Protein AF-A0A4Q2LIT6-F1 (afdb_monomer_lite)

Sequence (79 aa):
MNLEAMNIYEIEEYAKDHGYDSLEFLIINKEGNSFNGRFLDAYFGMIQIEAISDGFIRLEQLRNQFGSEYFKFIPLAKS

Secondary structure (DSSP, 8-state):
--PPPB-HHHHHHHHHHS-SS--EEEEEETTS-EEEEEEEETTTTEEEETTT-SS-EEHHHHHHHH-TTSEEEEEPPP-

Radius of gyration: 11.31 Å; chains: 1; bounding box: 32×27×27 Å

pLDDT: mean 86.24, s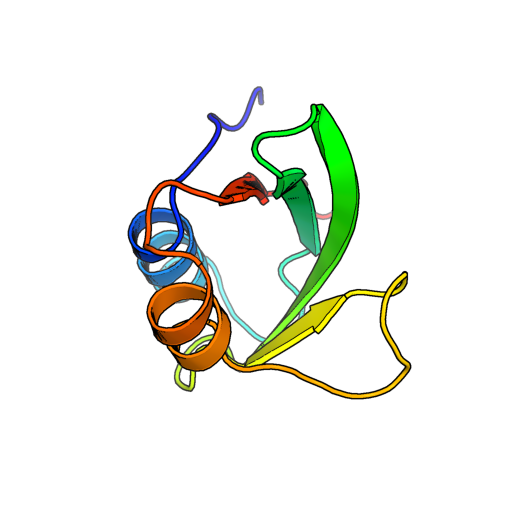td 11.07, range [43.0, 95.19]

Structure (mmCIF, N/CA/C/O backbone):
data_AF-A0A4Q2LIT6-F1
#
_entry.id   AF-A0A4Q2LIT6-F1
#
loop_
_atom_site.group_PDB
_atom_site.id
_atom_site.type_symbol
_atom_site.label_atom_id
_atom_site.label_alt_id
_atom_site.label_comp_id
_atom_site.label_asym_id
_atom_site.label_entity_id
_atom_site.label_seq_id
_atom_site.pdbx_PDB_ins_code
_atom_site.Cartn_x
_atom_site.Cartn_y
_atom_site.Cartn_z
_atom_site.occupancy
_atom_site.B_iso_or_equiv
_atom_site.auth_seq_id
_atom_site.auth_comp_id
_atom_site.auth_asym_id
_atom_site.auth_atom_id
_atom_site.pdbx_PDB_model_num
ATOM 1 N N . MET A 1 1 ? 14.627 12.842 -1.298 1.00 43.00 1 MET A N 1
ATOM 2 C CA . MET A 1 1 ? 13.353 13.110 -1.994 1.00 43.00 1 MET A CA 1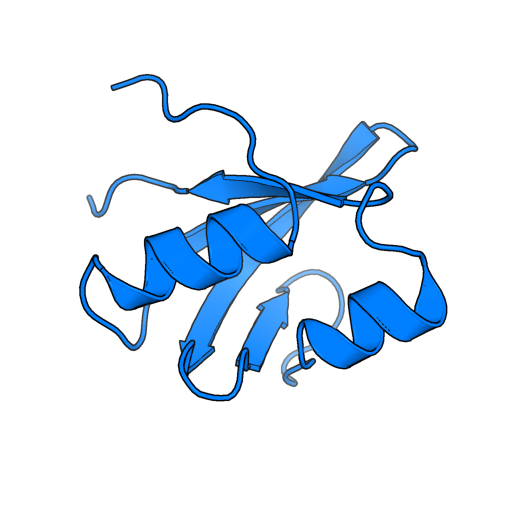
ATOM 3 C C . MET A 1 1 ? 12.261 12.888 -0.961 1.00 43.00 1 MET A C 1
ATOM 5 O O . MET A 1 1 ? 12.216 11.790 -0.426 1.00 43.00 1 MET A O 1
ATOM 9 N N . ASN A 1 2 ? 11.498 13.915 -0.573 1.00 49.44 2 ASN A N 1
ATOM 10 C CA . ASN A 1 2 ? 10.343 13.704 0.308 1.00 49.44 2 ASN A CA 1
ATOM 11 C C . ASN A 1 2 ? 9.255 13.068 -0.552 1.00 49.44 2 ASN A C 1
ATOM 13 O O . ASN A 1 2 ? 8.708 13.737 -1.423 1.00 49.44 2 ASN A O 1
ATOM 17 N N . LEU A 1 3 ? 9.024 11.773 -0.372 1.00 68.00 3 LEU A N 1
ATOM 18 C CA . LEU A 1 3 ? 7.908 11.094 -1.010 1.00 68.00 3 LEU A CA 1
ATOM 19 C C . LEU A 1 3 ? 6.637 11.473 -0.244 1.00 68.00 3 LEU A C 1
ATOM 21 O O . LEU A 1 3 ? 6.615 11.434 0.987 1.00 68.00 3 LEU A O 1
ATOM 25 N N . GLU A 1 4 ? 5.622 11.937 -0.968 1.00 82.19 4 GLU A N 1
ATOM 26 C CA . GLU A 1 4 ? 4.351 12.348 -0.373 1.00 82.19 4 GLU A CA 1
ATOM 27 C C . GLU A 1 4 ? 3.593 11.136 0.178 1.00 82.19 4 GLU A C 1
ATOM 29 O O . GLU A 1 4 ? 3.768 10.006 -0.280 1.00 82.19 4 GLU A O 1
ATOM 34 N N . ALA A 1 5 ? 2.763 11.376 1.195 1.00 89.81 5 ALA A N 1
ATOM 35 C CA . ALA A 1 5 ? 1.913 10.343 1.765 1.00 89.81 5 ALA A CA 1
ATOM 36 C C . ALA A 1 5 ? 0.758 10.025 0.806 1.00 89.81 5 ALA A C 1
ATOM 38 O O . ALA A 1 5 ? -0.022 10.911 0.468 1.00 89.81 5 ALA A O 1
ATOM 39 N N . MET A 1 6 ? 0.646 8.756 0.434 1.00 93.25 6 MET A N 1
ATOM 40 C CA . MET A 1 6 ? -0.287 8.212 -0.548 1.00 93.25 6 MET A CA 1
ATOM 41 C C . MET A 1 6 ? -1.417 7.438 0.139 1.00 93.25 6 MET A C 1
ATOM 43 O O . MET A 1 6 ? -1.198 6.792 1.166 1.00 93.25 6 MET A O 1
ATOM 47 N N . ASN A 1 7 ? -2.624 7.462 -0.414 1.00 93.38 7 ASN A N 1
ATOM 48 C CA . ASN A 1 7 ? -3.694 6.538 -0.036 1.00 93.38 7 ASN A CA 1
ATOM 49 C C . ASN A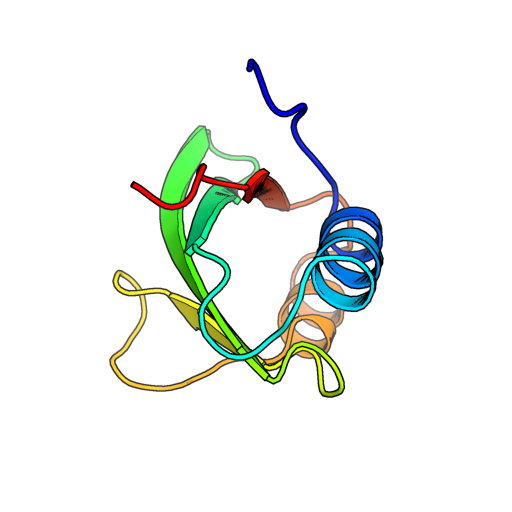 1 7 ? -3.453 5.131 -0.629 1.00 93.38 7 ASN A C 1
ATOM 51 O O . ASN A 1 7 ? -2.500 4.907 -1.379 1.00 93.38 7 ASN A O 1
ATOM 55 N N . ILE A 1 8 ? -4.325 4.167 -0.303 1.00 92.69 8 ILE A N 1
ATOM 56 C CA . ILE A 1 8 ? -4.170 2.777 -0.770 1.00 92.69 8 ILE A CA 1
ATOM 57 C C . ILE A 1 8 ? -4.137 2.661 -2.310 1.00 92.69 8 ILE A C 1
ATOM 59 O O . ILE A 1 8 ? -3.410 1.822 -2.837 1.00 92.69 8 ILE A O 1
ATOM 63 N N . TYR A 1 9 ? -4.923 3.451 -3.042 1.00 92.31 9 TYR A N 1
ATOM 64 C CA . TYR A 1 9 ? -4.943 3.386 -4.509 1.00 92.31 9 TYR A CA 1
ATOM 65 C C . TYR A 1 9 ? -3.687 4.002 -5.121 1.00 92.31 9 TYR A C 1
ATOM 67 O O . TYR A 1 9 ? -3.138 3.471 -6.079 1.00 92.31 9 TYR A O 1
ATOM 75 N N . GLU A 1 10 ? -3.217 5.107 -4.551 1.00 92.81 10 GLU A N 1
ATOM 76 C CA . GLU A 1 10 ? -2.021 5.804 -5.017 1.00 92.81 10 GLU A CA 1
ATOM 77 C C . GLU A 1 10 ? -0.766 4.954 -4.822 1.00 92.81 10 GLU A C 1
ATOM 79 O O . GLU A 1 10 ? 0.043 4.860 -5.739 1.00 92.81 10 GLU A O 1
ATOM 84 N N . ILE A 1 11 ? -0.623 4.277 -3.676 1.00 91.56 11 ILE A N 1
ATOM 85 C CA . ILE A 1 11 ? 0.508 3.363 -3.461 1.00 91.56 11 ILE A CA 1
ATOM 86 C C . ILE A 1 11 ? 0.393 2.099 -4.332 1.00 91.56 11 ILE A C 1
ATOM 88 O O . ILE A 1 11 ? 1.403 1.609 -4.827 1.00 91.56 11 ILE A O 1
ATOM 92 N N . GLU A 1 12 ? -0.847 1.645 -4.556 1.00 90.69 12 GLU A N 1
ATOM 93 C CA . GLU A 1 12 ? -1.327 0.830 -5.679 1.00 90.69 12 GLU A CA 1
ATOM 94 C C . GLU A 1 12 ? -0.537 1.021 -6.980 1.00 90.69 12 GLU A C 1
ATOM 96 O O . GLU A 1 12 ? 0.280 0.209 -7.421 1.00 90.69 12 GLU A O 1
ATOM 101 N N . GLU A 1 13 ? -0.841 2.160 -7.595 1.00 90.31 13 GLU A N 1
ATOM 102 C CA . GLU A 1 13 ? -0.336 2.575 -8.898 1.00 90.31 13 GLU A CA 1
ATOM 103 C C . GLU A 1 13 ? 1.143 2.970 -8.839 1.00 90.31 13 GLU A C 1
ATOM 105 O O . GLU A 1 13 ? 1.920 2.605 -9.717 1.00 90.31 13 GLU A O 1
ATOM 110 N N . TYR A 1 14 ? 1.580 3.624 -7.760 1.00 89.81 14 TYR A N 1
ATOM 111 C CA . TYR A 1 14 ? 2.991 3.951 -7.574 1.00 89.81 14 TYR A CA 1
ATOM 112 C C . TYR A 1 14 ? 3.853 2.694 -7.593 1.00 89.81 14 TYR A C 1
ATOM 114 O O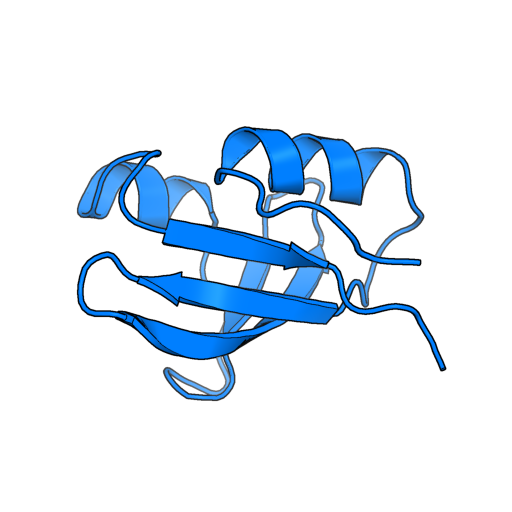 . TYR A 1 14 ? 4.885 2.666 -8.267 1.00 89.81 14 TYR A O 1
ATOM 122 N N . ALA A 1 15 ? 3.419 1.644 -6.889 1.00 88.44 15 ALA A N 1
ATOM 123 C CA . ALA A 1 15 ? 4.099 0.370 -6.933 1.00 88.44 15 ALA A CA 1
ATOM 124 C C . AL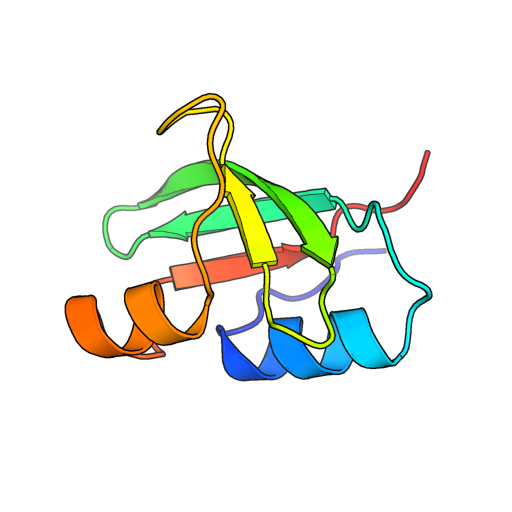A A 1 15 ? 4.140 -0.138 -8.377 1.00 88.44 15 ALA A C 1
ATOM 126 O O . ALA A 1 15 ? 5.263 -0.372 -8.826 1.00 88.44 15 ALA A O 1
ATOM 127 N N . LYS A 1 16 ? 2.982 -0.196 -9.095 1.00 85.12 16 LYS A N 1
ATOM 128 C CA . LYS A 1 16 ? 2.814 -0.569 -10.543 1.00 85.12 16 LYS A CA 1
ATOM 129 C C . LYS A 1 16 ? 3.893 0.031 -11.439 1.00 85.12 16 LYS A C 1
ATOM 131 O O . LYS A 1 16 ? 4.498 -0.702 -12.222 1.00 85.12 16 LYS A O 1
ATOM 136 N N . ASP A 1 17 ? 4.205 1.301 -11.235 1.00 84.94 17 ASP A N 1
ATOM 137 C CA . ASP A 1 17 ? 5.126 2.042 -12.093 1.00 84.94 17 ASP A CA 1
ATOM 138 C C . ASP A 1 17 ? 6.618 1.890 -11.731 1.00 84.94 17 ASP A C 1
ATOM 140 O O . ASP A 1 17 ? 7.478 2.122 -12.583 1.00 84.94 17 ASP A O 1
ATOM 144 N N . HIS A 1 18 ? 6.965 1.497 -10.496 1.00 77.88 18 HIS A N 1
ATOM 145 C CA . HIS A 1 18 ? 8.336 1.633 -9.959 1.00 77.88 18 HIS A CA 1
ATOM 146 C C . HIS A 1 18 ? 9.125 0.323 -9.767 1.00 77.88 18 HIS A C 1
ATOM 148 O O . HIS A 1 18 ? 10.194 0.332 -9.154 1.00 77.88 18 HIS A O 1
ATOM 154 N N . GLY A 1 19 ? 8.674 -0.789 -10.355 1.00 63.94 19 GLY A N 1
ATOM 155 C CA . GLY A 1 19 ? 9.458 -2.030 -10.438 1.00 63.94 19 GLY A CA 1
ATOM 156 C C . GLY A 1 19 ? 9.387 -2.896 -9.171 1.00 63.94 19 GLY A C 1
ATOM 157 O O . GLY A 1 19 ? 9.736 -2.484 -8.065 1.00 63.94 19 GLY A O 1
ATOM 158 N N . TYR A 1 20 ? 8.917 -4.125 -9.362 1.00 65.94 20 TYR A N 1
ATOM 159 C CA . TYR A 1 20 ? 8.241 -4.936 -8.351 1.00 65.94 20 TYR A CA 1
ATOM 160 C C . TYR A 1 20 ? 9.109 -5.907 -7.568 1.00 65.94 20 TYR A C 1
ATOM 162 O O . TYR A 1 20 ? 10.229 -6.210 -7.956 1.00 65.94 20 TYR A O 1
ATOM 170 N N . ASP A 1 21 ? 8.498 -6.399 -6.488 1.00 63.22 21 ASP A N 1
ATOM 171 C CA . ASP A 1 21 ? 8.935 -7.445 -5.556 1.00 63.22 21 ASP A CA 1
ATOM 172 C C . ASP A 1 21 ? 9.781 -6.958 -4.382 1.00 63.22 21 ASP A C 1
ATOM 174 O O . ASP A 1 21 ? 10.457 -7.755 -3.744 1.00 63.22 21 ASP A O 1
ATOM 178 N N . SER A 1 22 ? 9.778 -5.660 -4.059 1.00 74.25 22 SER A N 1
ATOM 179 C CA . SER A 1 22 ? 10.378 -5.209 -2.793 1.00 74.25 22 SER A CA 1
ATOM 180 C C . SER A 1 22 ? 10.140 -3.735 -2.448 1.00 74.25 22 SER A C 1
ATOM 182 O O . SER A 1 22 ? 10.972 -3.163 -1.742 1.00 74.25 22 SER A O 1
ATOM 184 N N . LEU A 1 23 ? 9.128 -3.050 -2.998 1.00 88.50 23 LEU A N 1
ATOM 185 C CA . LEU A 1 23 ? 8.925 -1.644 -2.625 1.00 88.50 23 LEU A CA 1
ATOM 186 C C . LEU A 1 23 ? 8.590 -1.589 -1.133 1.00 88.50 23 LEU A C 1
ATOM 188 O O . LEU A 1 23 ? 7.533 -2.070 -0.728 1.00 88.50 23 LEU A O 1
ATOM 192 N N . GLU A 1 24 ? 9.497 -1.015 -0.351 1.00 90.88 24 GLU A N 1
ATOM 193 C CA . GLU A 1 24 ? 9.312 -0.762 1.071 1.00 90.88 24 GLU A CA 1
ATOM 194 C C . GLU A 1 24 ? 8.550 0.546 1.267 1.00 90.88 24 GLU A C 1
ATOM 196 O O . GLU A 1 24 ? 8.694 1.506 0.504 1.00 90.88 24 GLU A O 1
ATOM 201 N N . PHE A 1 25 ? 7.714 0.583 2.292 1.00 91.81 25 PHE A N 1
ATOM 202 C CA . PHE A 1 25 ? 6.909 1.743 2.631 1.00 91.81 25 PHE A CA 1
ATOM 203 C C . PHE A 1 25 ? 6.652 1.795 4.137 1.00 91.81 25 PHE A C 1
ATOM 205 O O . PHE A 1 25 ? 6.641 0.780 4.836 1.00 91.81 25 PHE A O 1
ATOM 212 N N . LEU A 1 26 ? 6.377 2.998 4.630 1.00 93.81 26 LEU A N 1
ATOM 213 C CA . LEU A 1 26 ? 5.812 3.217 5.953 1.00 93.81 26 LEU A CA 1
ATOM 214 C C . LEU A 1 26 ? 4.288 3.331 5.833 1.00 93.81 26 LEU A C 1
ATOM 216 O O . LEU A 1 26 ? 3.795 4.217 5.138 1.00 93.81 26 LEU A O 1
ATOM 220 N N . ILE A 1 27 ? 3.544 2.469 6.523 1.00 93.31 27 ILE A N 1
ATOM 221 C CA . ILE A 1 27 ? 2.097 2.612 6.732 1.00 93.31 27 ILE A CA 1
ATOM 222 C C . ILE A 1 27 ? 1.867 3.460 7.973 1.00 93.31 27 ILE A C 1
ATOM 224 O O . ILE A 1 27 ? 2.461 3.189 9.009 1.00 93.31 27 ILE A O 1
ATOM 228 N N . ILE A 1 28 ? 0.954 4.424 7.896 1.00 93.62 28 ILE A N 1
ATOM 229 C CA . ILE A 1 28 ? 0.468 5.211 9.030 1.00 93.62 28 ILE A CA 1
ATOM 230 C C . ILE A 1 28 ? -1.050 5.058 9.095 1.00 93.62 28 ILE A C 1
ATOM 232 O O . ILE A 1 28 ? -1.744 5.340 8.118 1.00 93.62 28 ILE A O 1
ATOM 236 N N . ASN A 1 29 ? -1.576 4.601 10.230 1.00 92.25 29 ASN A N 1
ATOM 237 C CA . ASN A 1 29 ? -3.020 4.479 10.433 1.00 92.25 29 ASN A CA 1
ATOM 238 C C . ASN A 1 29 ? -3.650 5.811 10.901 1.00 92.25 29 ASN A C 1
ATOM 240 O O . ASN A 1 29 ? -2.946 6.751 11.275 1.00 92.25 29 ASN A O 1
ATOM 244 N N . LYS A 1 30 ? -4.987 5.893 10.946 1.00 91.12 30 LYS A N 1
ATOM 245 C CA . LYS A 1 30 ? -5.707 7.096 11.422 1.00 91.12 30 LYS A CA 1
ATOM 246 C C . LYS A 1 30 ? -5.377 7.528 12.861 1.00 91.12 30 LYS A C 1
ATOM 248 O O . LYS A 1 30 ? -5.685 8.651 13.243 1.00 91.12 30 LYS A O 1
ATOM 253 N N . GLU A 1 31 ? -4.828 6.624 13.670 1.00 91.62 31 GLU A N 1
ATOM 254 C CA . GLU A 1 31 ? -4.454 6.862 15.070 1.00 91.62 31 GLU A CA 1
ATOM 255 C C . GLU A 1 31 ? -3.019 7.401 15.187 1.00 91.62 31 GLU A C 1
ATOM 257 O O . GLU A 1 31 ? -2.585 7.752 16.280 1.00 91.62 31 GLU A O 1
ATOM 262 N N . GLY A 1 32 ? -2.288 7.487 14.070 1.00 90.25 32 GLY A N 1
ATOM 263 C CA . GLY A 1 32 ? -0.897 7.932 14.018 1.00 90.25 32 GLY A CA 1
ATOM 264 C C . GLY A 1 32 ? 0.128 6.823 14.266 1.00 90.25 32 GLY A C 1
ATOM 265 O O . GLY A 1 32 ? 1.322 7.113 14.291 1.00 90.25 32 GLY A O 1
ATOM 266 N N . ASN A 1 33 ? -0.304 5.567 14.417 1.00 91.56 33 ASN A N 1
ATOM 267 C CA . ASN A 1 33 ? 0.607 4.432 14.549 1.00 91.56 33 ASN A CA 1
ATOM 268 C C . ASN A 1 33 ? 1.259 4.130 13.201 1.00 91.56 33 ASN A C 1
ATOM 270 O O . ASN A 1 33 ? 0.561 4.077 12.182 1.00 91.56 33 ASN A O 1
ATOM 274 N N . SER A 1 34 ? 2.574 3.907 13.210 1.00 92.12 34 SER A N 1
ATOM 275 C CA . SER A 1 34 ? 3.350 3.628 12.009 1.00 92.12 34 SER A CA 1
ATOM 276 C C . SER A 1 34 ? 3.956 2.224 12.003 1.00 92.12 34 SER A C 1
ATOM 278 O O . SER A 1 34 ? 4.388 1.707 13.033 1.00 92.12 34 SER A O 1
ATOM 280 N N . PHE A 1 35 ? 3.975 1.603 10.825 1.00 91.88 35 PHE A N 1
ATOM 281 C CA . PHE A 1 35 ? 4.454 0.240 10.615 1.00 91.88 35 PHE A CA 1
ATOM 282 C C . PHE A 1 35 ? 5.232 0.159 9.308 1.00 91.88 35 PHE A C 1
ATOM 284 O O . PHE A 1 35 ? 4.796 0.710 8.297 1.00 91.88 35 PHE A O 1
ATOM 291 N N . ASN A 1 36 ? 6.348 -0.562 9.306 1.00 92.75 36 ASN A N 1
ATOM 292 C CA . ASN A 1 36 ? 7.047 -0.869 8.066 1.00 92.75 36 ASN A CA 1
ATOM 293 C C . ASN A 1 36 ? 6.323 -1.991 7.326 1.00 92.75 36 ASN A C 1
ATOM 295 O O . ASN A 1 36 ? 5.827 -2.954 7.926 1.00 92.75 36 ASN A O 1
ATOM 299 N N . GLY A 1 37 ? 6.279 -1.862 6.010 1.00 91.94 37 GLY A N 1
ATOM 300 C CA . GLY A 1 37 ? 5.807 -2.914 5.140 1.00 91.94 37 GLY A CA 1
ATOM 301 C C . GLY A 1 37 ? 6.505 -2.888 3.798 1.00 91.94 37 GLY A C 1
ATOM 302 O O . GLY A 1 37 ? 7.272 -1.980 3.476 1.00 91.94 37 GLY A O 1
ATOM 303 N N . ARG A 1 38 ? 6.234 -3.923 3.015 1.00 91.75 38 ARG A N 1
ATOM 304 C CA . ARG A 1 38 ? 6.744 -4.047 1.655 1.00 91.75 38 ARG A CA 1
ATOM 305 C C . ARG A 1 38 ? 5.740 -4.730 0.756 1.00 91.75 38 ARG A C 1
ATOM 307 O O . ARG A 1 38 ? 4.964 -5.572 1.212 1.00 91.75 38 ARG A O 1
ATOM 314 N N . PHE A 1 39 ? 5.795 -4.419 -0.529 1.00 91.44 39 PHE A N 1
ATOM 315 C CA . PHE A 1 39 ? 5.100 -5.213 -1.530 1.00 91.44 39 PHE A CA 1
ATOM 316 C C . PHE A 1 39 ? 5.838 -6.523 -1.767 1.00 91.44 39 PHE A C 1
ATOM 318 O O . PHE A 1 39 ? 7.040 -6.530 -2.025 1.00 91.44 39 PHE A O 1
ATOM 325 N N . LEU A 1 40 ? 5.087 -7.616 -1.685 1.00 89.81 40 LEU A N 1
ATOM 326 C CA . LEU A 1 40 ? 5.523 -8.931 -2.142 1.00 89.81 40 LEU A CA 1
ATOM 327 C C . LEU A 1 40 ? 5.192 -9.117 -3.620 1.00 89.81 40 LEU A C 1
ATOM 329 O O . LEU A 1 40 ? 5.965 -9.723 -4.345 1.00 89.81 40 LEU A O 1
ATOM 333 N N . ASP A 1 41 ? 4.045 -8.583 -4.038 1.00 88.31 41 ASP A N 1
ATOM 334 C CA . ASP A 1 41 ? 3.582 -8.563 -5.419 1.00 88.31 41 ASP A CA 1
ATOM 335 C C . ASP A 1 41 ? 2.517 -7.471 -5.522 1.00 88.31 41 ASP A C 1
ATOM 337 O O . ASP A 1 41 ? 1.394 -7.623 -5.034 1.00 88.31 41 ASP A O 1
ATOM 341 N N . ALA A 1 42 ? 2.852 -6.335 -6.115 1.00 84.38 42 ALA A N 1
ATOM 342 C CA . ALA A 1 42 ? 1.912 -5.226 -6.186 1.00 84.38 42 ALA A CA 1
ATOM 343 C C . ALA A 1 42 ? 0.821 -5.398 -7.279 1.00 84.38 42 ALA A C 1
ATOM 345 O O . ALA A 1 42 ? -0.114 -4.605 -7.328 1.00 84.38 42 ALA A O 1
ATOM 346 N N . TYR A 1 43 ? 0.840 -6.472 -8.088 1.00 84.94 43 TYR A N 1
ATOM 347 C CA . TYR A 1 43 ? -0.084 -6.679 -9.214 1.00 84.94 43 TYR A CA 1
ATOM 348 C C . TYR A 1 43 ? -1.348 -7.298 -8.648 1.00 84.94 43 TYR A C 1
ATOM 350 O O . TYR A 1 43 ? -2.462 -6.943 -9.023 1.00 84.94 43 TYR A O 1
ATOM 358 N N . PHE A 1 44 ? -1.151 -8.159 -7.651 1.00 88.19 44 PHE A N 1
ATOM 359 C CA . PHE A 1 44 ? -2.197 -8.662 -6.776 1.00 88.19 44 PHE A CA 1
ATOM 360 C C . PHE A 1 44 ? -2.362 -7.836 -5.488 1.00 88.19 44 PHE A C 1
ATOM 362 O O . PHE A 1 44 ? -3.113 -8.245 -4.598 1.00 88.19 44 PHE A O 1
ATOM 369 N N . GLY A 1 45 ? -1.660 -6.701 -5.356 1.00 89.94 45 GLY A N 1
ATOM 370 C CA . GLY A 1 45 ? -1.706 -5.842 -4.170 1.00 89.94 45 GLY A CA 1
ATOM 371 C C . GLY A 1 45 ? -1.315 -6.569 -2.878 1.00 89.94 45 GLY A C 1
ATOM 372 O O . GLY A 1 45 ? -1.884 -6.288 -1.823 1.00 89.94 45 GLY A O 1
ATOM 373 N N . MET A 1 46 ? -0.409 -7.546 -2.955 1.00 92.38 46 MET A N 1
ATOM 374 C CA . MET A 1 46 ? 0.072 -8.340 -1.827 1.00 92.38 46 MET A CA 1
ATOM 375 C C . MET A 1 46 ? 1.190 -7.602 -1.101 1.00 92.38 46 MET A C 1
ATOM 377 O O . MET A 1 46 ? 2.245 -7.313 -1.673 1.00 92.38 46 MET A O 1
ATOM 381 N N . ILE A 1 47 ? 0.968 -7.345 0.184 1.00 92.75 47 ILE A N 1
ATOM 382 C CA . ILE A 1 47 ? 1.930 -6.691 1.061 1.00 92.75 47 ILE A CA 1
ATOM 383 C C . ILE A 1 47 ? 2.231 -7.534 2.294 1.00 92.75 47 ILE A C 1
ATOM 385 O O . ILE A 1 47 ? 1.395 -8.303 2.769 1.00 92.75 47 ILE A O 1
ATOM 389 N N . GLN A 1 48 ? 3.418 -7.332 2.846 1.00 92.06 48 GLN A N 1
ATOM 390 C CA . GLN A 1 48 ? 3.801 -7.792 4.173 1.00 92.06 48 GLN A CA 1
ATOM 391 C C . GLN A 1 48 ? 3.906 -6.582 5.102 1.00 92.06 48 GLN A C 1
ATOM 393 O O . GLN A 1 48 ? 4.457 -5.556 4.708 1.00 92.06 48 GLN A O 1
ATOM 398 N N . ILE A 1 49 ? 3.388 -6.709 6.324 1.00 90.19 49 ILE A N 1
ATOM 399 C CA . ILE A 1 49 ? 3.507 -5.699 7.382 1.00 90.19 49 ILE A CA 1
ATOM 400 C C . ILE A 1 49 ? 4.177 -6.377 8.571 1.00 90.19 49 ILE A C 1
ATOM 402 O O . ILE A 1 49 ? 3.562 -7.220 9.227 1.00 90.19 49 ILE A O 1
ATOM 406 N N . GLU A 1 50 ? 5.424 -5.998 8.848 1.00 84.62 50 GLU A N 1
ATOM 407 C CA . GLU A 1 50 ? 6.295 -6.691 9.812 1.00 84.62 50 GLU A CA 1
ATOM 408 C C . GLU A 1 50 ? 5.685 -6.755 11.218 1.00 84.62 50 GLU A C 1
ATOM 410 O O . GLU A 1 50 ? 5.832 -7.741 11.931 1.00 84.62 50 GLU A O 1
ATOM 415 N N . ALA A 1 51 ? 4.942 -5.717 11.606 1.00 80.25 51 ALA A N 1
ATOM 416 C CA . ALA A 1 51 ? 4.339 -5.615 12.931 1.00 80.25 51 ALA A CA 1
ATOM 417 C C . ALA A 1 51 ? 3.088 -6.487 13.139 1.00 80.25 51 ALA A C 1
ATOM 419 O O . ALA A 1 51 ? 2.655 -6.656 14.278 1.00 80.25 51 ALA A O 1
ATOM 420 N N . ILE A 1 52 ? 2.469 -6.994 12.066 1.00 74.88 52 ILE A N 1
ATOM 421 C CA . ILE A 1 52 ? 1.192 -7.721 12.152 1.00 74.88 52 ILE A CA 1
ATOM 422 C C . ILE A 1 52 ? 1.420 -9.231 12.065 1.00 74.88 52 ILE A C 1
ATOM 424 O O . ILE A 1 52 ? 0.821 -9.977 12.839 1.00 74.88 52 ILE A O 1
ATOM 428 N N . SER A 1 53 ? 2.260 -9.694 11.133 1.00 70.81 53 SER A N 1
ATOM 429 C CA . SER A 1 53 ? 2.606 -11.115 10.998 1.00 70.81 53 SER A CA 1
ATOM 430 C C . SER A 1 53 ? 3.728 -11.344 9.980 1.00 70.81 53 SER A C 1
ATOM 432 O O . SER A 1 53 ? 3.932 -10.520 9.091 1.00 70.81 53 SER A O 1
ATOM 434 N N . ASP A 1 54 ? 4.315 -12.544 9.999 1.00 75.06 54 ASP A N 1
ATOM 435 C CA . ASP A 1 54 ? 5.173 -13.058 8.916 1.00 75.06 54 ASP A CA 1
ATOM 436 C C . ASP A 1 54 ? 4.398 -13.412 7.627 1.00 75.06 54 ASP A C 1
ATOM 438 O O . ASP A 1 54 ? 4.993 -13.800 6.623 1.00 75.06 54 ASP A O 1
ATOM 442 N N . GLY A 1 55 ? 3.066 -13.303 7.648 1.00 85.25 55 GLY A N 1
ATOM 443 C CA . GLY A 1 55 ? 2.197 -13.527 6.498 1.00 85.25 55 GLY A CA 1
ATOM 444 C C . GLY A 1 55 ? 2.055 -12.303 5.591 1.00 85.25 55 GLY A C 1
ATOM 445 O O . GLY A 1 55 ? 2.705 -11.273 5.763 1.00 85.25 55 GLY A O 1
ATOM 446 N N . PHE A 1 56 ? 1.153 -12.419 4.618 1.00 91.25 56 PHE A N 1
ATOM 447 C CA . PHE A 1 56 ? 0.798 -11.332 3.713 1.00 91.25 56 PHE A CA 1
ATOM 448 C C . PHE A 1 56 ? -0.674 -10.951 3.858 1.00 91.25 56 PHE A C 1
ATOM 450 O O . PHE A 1 56 ? -1.516 -11.763 4.248 1.00 91.25 56 PHE A O 1
ATOM 457 N N . ILE A 1 57 ? -0.987 -9.712 3.500 1.00 91.88 57 ILE A N 1
ATOM 458 C CA . ILE A 1 57 ? -2.346 -9.191 3.377 1.00 91.88 57 ILE A CA 1
ATOM 459 C C . ILE A 1 57 ? -2.492 -8.512 2.019 1.00 91.88 57 ILE A C 1
ATOM 461 O O . ILE A 1 57 ? -1.531 -7.969 1.475 1.00 91.88 57 ILE A O 1
ATOM 465 N N . ARG A 1 58 ? -3.695 -8.550 1.447 1.00 92.88 58 ARG A N 1
ATOM 466 C CA . ARG A 1 58 ? -4.000 -7.795 0.230 1.00 92.88 58 ARG A CA 1
ATOM 467 C C . ARG A 1 58 ? -4.479 -6.393 0.573 1.00 92.88 58 ARG A C 1
ATOM 469 O O . ARG A 1 58 ? -5.307 -6.228 1.469 1.00 92.88 58 ARG A O 1
ATOM 476 N N . LEU A 1 59 ? -4.051 -5.397 -0.196 1.00 92.62 59 LEU A N 1
ATOM 477 C CA . LEU A 1 59 ? -4.549 -4.023 -0.082 1.00 92.62 59 LEU A CA 1
ATOM 478 C C . LEU A 1 59 ? -6.078 -3.951 -0.178 1.00 92.62 59 LEU A C 1
ATOM 480 O O . LEU A 1 59 ? -6.710 -3.193 0.553 1.00 92.62 59 LEU A O 1
ATOM 484 N N . GLU A 1 60 ? -6.693 -4.805 -0.999 1.00 93.56 60 GLU A N 1
ATOM 485 C CA . GLU A 1 60 ? -8.149 -4.947 -1.071 1.00 93.56 60 GLU A CA 1
ATOM 486 C C . GLU A 1 60 ? -8.782 -5.307 0.283 1.00 93.56 60 GLU A C 1
ATOM 488 O O . GLU A 1 60 ? -9.814 -4.748 0.649 1.00 93.56 60 GLU A O 1
ATOM 493 N N . GLN A 1 61 ? -8.154 -6.192 1.064 1.00 92.06 61 GLN A N 1
ATOM 494 C CA . GLN A 1 61 ? -8.657 -6.565 2.388 1.00 92.06 61 GLN A CA 1
ATOM 495 C C . GLN A 1 61 ? -8.596 -5.377 3.350 1.00 92.06 61 GLN A C 1
ATOM 497 O O . GLN A 1 61 ? -9.559 -5.141 4.076 1.00 92.06 61 GLN A O 1
ATOM 502 N N . LEU A 1 62 ? -7.515 -4.589 3.305 1.00 91.00 62 LEU A N 1
ATOM 503 C CA . LEU A 1 62 ? -7.409 -3.360 4.094 1.00 91.00 62 LEU A CA 1
ATOM 504 C C . LEU A 1 62 ? -8.497 -2.348 3.713 1.00 91.00 62 LEU A C 1
ATOM 506 O O . LEU A 1 62 ? -9.146 -1.798 4.603 1.00 91.00 62 LEU A O 1
ATOM 510 N N . ARG A 1 63 ? -8.755 -2.152 2.412 1.00 93.06 63 ARG A N 1
ATOM 511 C CA . ARG A 1 63 ? -9.831 -1.266 1.930 1.00 93.06 63 ARG A CA 1
ATOM 512 C C . ARG A 1 63 ? -11.204 -1.730 2.395 1.00 93.06 63 ARG A C 1
ATOM 514 O O . ARG A 1 63 ? -11.971 -0.921 2.905 1.00 93.06 63 ARG A O 1
ATOM 521 N N . ASN A 1 64 ? -11.504 -3.017 2.248 1.00 93.44 64 ASN A N 1
ATOM 522 C CA . ASN A 1 64 ? -12.808 -3.568 2.610 1.00 93.44 64 ASN A CA 1
ATOM 523 C C . ASN A 1 64 ? -13.052 -3.519 4.124 1.00 93.44 64 ASN A C 1
ATOM 525 O O . ASN A 1 64 ? -14.188 -3.335 4.555 1.00 93.44 64 ASN A O 1
ATOM 529 N N . GLN A 1 65 ? -11.999 -3.674 4.931 1.00 92.81 65 GLN A N 1
ATOM 530 C CA . GLN A 1 65 ? -12.111 -3.687 6.387 1.00 92.81 65 GLN A CA 1
ATOM 531 C C . GLN A 1 65 ? -12.116 -2.285 7.010 1.00 92.81 65 GLN A C 1
ATOM 533 O O . GLN A 1 65 ? -12.850 -2.052 7.970 1.00 92.81 65 GLN A O 1
ATOM 538 N N . PHE A 1 66 ? -11.301 -1.360 6.498 1.00 92.06 66 PHE A N 1
ATOM 539 C CA . PHE A 1 66 ? -11.051 -0.068 7.149 1.00 92.06 66 PHE A CA 1
ATOM 540 C C . PHE A 1 66 ? -11.408 1.155 6.291 1.00 92.06 66 PHE A C 1
ATOM 542 O O . PHE A 1 66 ? -11.531 2.255 6.831 1.00 92.06 66 PHE A O 1
ATOM 549 N N . GLY A 1 67 ? -11.611 0.981 4.984 1.00 92.50 67 GLY A N 1
ATOM 550 C CA . GLY A 1 67 ? -11.774 2.063 4.009 1.00 92.50 67 GLY A CA 1
ATOM 551 C C . GLY A 1 67 ? -10.447 2.521 3.392 1.00 92.50 67 GLY A C 1
ATOM 552 O O . GLY A 1 67 ? -9.369 2.266 3.928 1.00 92.50 67 GLY A O 1
ATOM 553 N N . SER A 1 68 ? -10.516 3.209 2.247 1.00 90.12 68 SER A N 1
ATOM 554 C CA . SER A 1 68 ? -9.333 3.678 1.499 1.00 90.12 68 SER A CA 1
ATOM 555 C C . SER A 1 68 ? -8.530 4.766 2.213 1.00 90.12 68 SER A C 1
ATOM 557 O O . SER A 1 68 ? -7.321 4.844 2.029 1.00 90.12 68 SER A O 1
ATOM 559 N N . GLU A 1 69 ? -9.197 5.569 3.046 1.00 90.88 69 GLU A N 1
ATOM 560 C CA . GLU A 1 69 ? -8.618 6.745 3.713 1.00 90.88 69 GLU A CA 1
ATOM 561 C C . GLU A 1 69 ? -8.011 6.435 5.089 1.00 90.88 69 GLU A C 1
ATOM 563 O O . GLU A 1 69 ? -7.438 7.311 5.737 1.00 90.88 69 GLU A O 1
ATOM 568 N N . TYR A 1 70 ? -8.174 5.205 5.585 1.00 92.88 70 TYR A N 1
ATOM 569 C CA . TYR A 1 70 ? -7.741 4.847 6.938 1.00 92.88 70 TYR A CA 1
ATOM 570 C C . TYR A 1 70 ? -6.219 4.783 7.075 1.00 92.88 70 TYR A C 1
ATOM 572 O O . TYR A 1 70 ? -5.679 5.038 8.155 1.00 92.88 70 TYR A O 1
AT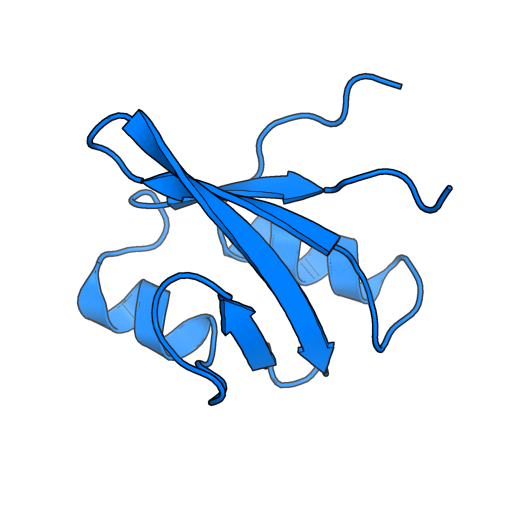OM 580 N N . PHE A 1 71 ? -5.541 4.412 5.990 1.00 93.88 71 PHE A N 1
ATOM 581 C CA . PHE A 1 71 ? -4.101 4.221 5.948 1.00 93.88 71 PHE A CA 1
ATOM 582 C C . PHE A 1 71 ? -3.466 5.172 4.945 1.00 93.88 71 PHE A C 1
ATOM 584 O O . PHE A 1 71 ? -3.965 5.350 3.834 1.00 93.88 71 PHE A O 1
ATOM 591 N N . LYS A 1 72 ? -2.325 5.728 5.341 1.00 95.19 72 LYS A N 1
ATOM 592 C CA . LYS A 1 72 ? -1.415 6.462 4.469 1.00 95.19 72 LYS A CA 1
ATOM 593 C C . LYS A 1 72 ? -0.127 5.677 4.301 1.00 95.19 72 LYS A C 1
ATOM 595 O O . LYS A 1 72 ? 0.328 5.041 5.247 1.00 95.19 72 LYS A O 1
ATOM 600 N N . PHE A 1 73 ? 0.462 5.757 3.122 1.00 94.00 73 PHE A N 1
ATOM 601 C CA . PHE A 1 73 ? 1.652 5.022 2.729 1.00 94.00 73 PHE A CA 1
ATOM 602 C C . PHE A 1 73 ? 2.710 6.018 2.292 1.00 94.00 73 PHE A C 1
ATOM 604 O O . PHE A 1 73 ? 2.434 6.908 1.496 1.00 94.00 73 PHE A O 1
ATOM 611 N N . ILE A 1 74 ? 3.920 5.880 2.811 1.00 93.69 74 ILE A N 1
ATOM 612 C CA . ILE A 1 74 ? 5.062 6.686 2.388 1.00 93.69 74 ILE A CA 1
ATOM 613 C C . ILE A 1 74 ? 6.072 5.714 1.788 1.00 93.69 74 ILE A C 1
ATOM 615 O O . ILE A 1 74 ? 6.647 4.933 2.551 1.00 93.69 74 ILE A O 1
ATOM 619 N N . PRO A 1 75 ? 6.276 5.705 0.459 1.00 91.50 75 PRO A N 1
ATOM 620 C CA . PRO A 1 75 ? 7.286 4.844 -0.132 1.00 91.50 75 PRO A CA 1
ATOM 621 C C . PRO A 1 75 ? 8.668 5.230 0.404 1.00 91.50 75 PRO A C 1
ATOM 623 O O . PRO A 1 75 ? 8.980 6.409 0.588 1.00 91.50 75 PRO A O 1
ATOM 626 N N . LEU A 1 76 ? 9.487 4.226 0.696 1.00 88.81 76 LEU A N 1
ATOM 627 C CA . LEU A 1 76 ? 10.856 4.405 1.160 1.00 88.81 76 LEU A CA 1
ATOM 628 C C . LEU A 1 76 ? 11.793 4.270 -0.042 1.00 88.81 76 LEU A C 1
ATOM 630 O O . LEU A 1 76 ? 11.632 3.386 -0.884 1.00 88.81 76 LEU A O 1
ATOM 634 N N . ALA A 1 77 ? 12.761 5.179 -0.158 1.00 72.94 77 ALA A N 1
ATOM 635 C CA . ALA A 1 77 ? 13.756 5.094 -1.219 1.00 72.94 77 ALA A CA 1
ATOM 636 C C . ALA A 1 77 ? 14.583 3.811 -1.043 1.00 72.94 77 ALA A C 1
ATOM 638 O O . ALA A 1 77 ? 15.059 3.541 0.061 1.00 72.94 77 ALA A O 1
ATOM 639 N N . LYS A 1 78 ? 14.789 3.049 -2.127 1.00 62.25 78 LYS A N 1
ATOM 640 C CA . LYS A 1 78 ? 15.775 1.961 -2.122 1.00 62.25 78 LYS A CA 1
ATOM 641 C C . LYS A 1 78 ? 17.144 2.564 -1.790 1.00 62.25 78 LYS A C 1
ATOM 643 O O . LYS A 1 78 ? 17.561 3.520 -2.446 1.00 62.25 78 LYS A O 1
ATOM 648 N N . SER A 1 79 ? 17.762 2.044 -0.729 1.00 50.19 79 SER A N 1
ATOM 649 C CA . SER A 1 79 ? 19.136 2.379 -0.327 1.00 50.19 79 SER A CA 1
ATOM 650 C C . SER A 1 79 ? 20.136 1.858 -1.349 1.00 50.19 79 SER A C 1
ATOM 652 O O . SER A 1 79 ? 19.873 0.764 -1.899 1.00 50.19 79 SER A O 1
#

Foldseek 3Di:
DFFDWDWLVRVLVVQVVPDDQFFWKWKAFPVRDIWIKTGRGSVQQWMDTPVPDPHIDHSVVVCVPPNRPGIIIGTDDDD